Protein AF-A0A0N0V4Y4-F1 (afdb_monomer)

Sequence (122 aa):
MDDNVKEVNGTLVTNTDVTPPNDWTNNYKDMGGDMLWGEGGDVAGVAKEYGLSGTVKPLFAMESYTGDAISLFELSGSHYIYNGIEGSLYKVKEPNDLQKIVETINDPNKGMRALEIEIEAL

Nearest PDB structures (foldseek):
  2gum-assembly1_B  TM=6.655E-01  e=8.800E+00  Human alphaherpesvirus 1 strain KOS
  5yp4-assembly2_C  TM=6.900E-01  e=9.964E+00  Pseudoxanthomonas mexicana
  7uhz-assembly1_A  TM=5.890E-01  e=9.964E+00  Human alphaherpesvirus 1 strain KOS
  7sa6-assembly1_A  TM=4.329E-01  e=7.304E+00  Neisseria meningitidis serogroup B

Structure (mmCIF, N/CA/C/O backbone):
data_AF-A0A0N0V4Y4-F1
#
_entry.id   AF-A0A0N0V4Y4-F1
#
loop_
_atom_site.group_PDB
_atom_site.id
_atom_site.type_symbol
_atom_site.label_atom_id
_atom_site.label_alt_id
_atom_site.label_comp_id
_atom_site.label_asym_id
_atom_site.label_entity_id
_atom_site.label_seq_id
_atom_site.pdbx_PDB_ins_code
_atom_site.Cartn_x
_atom_site.Cartn_y
_atom_site.Cartn_z
_atom_site.occupancy
_atom_site.B_iso_or_equiv
_atom_site.auth_seq_id
_atom_site.auth_comp_id
_atom_site.auth_asym_id
_atom_site.auth_atom_id
_atom_site.pdbx_PDB_model_num
ATOM 1 N N . MET A 1 1 ? -3.039 -17.711 4.340 1.00 52.75 1 MET A N 1
ATOM 2 C CA . MET A 1 1 ? -2.154 -17.006 3.388 1.00 52.75 1 MET A CA 1
ATOM 3 C C . MET A 1 1 ? -2.597 -17.157 1.944 1.00 52.75 1 MET A C 1
ATOM 5 O O . MET A 1 1 ? -2.373 -16.224 1.188 1.00 52.75 1 MET A O 1
ATOM 9 N N . ASP A 1 2 ? -3.215 -18.283 1.576 1.00 61.03 2 ASP A N 1
ATOM 10 C CA . ASP A 1 2 ? -3.460 -18.674 0.178 1.00 61.03 2 ASP A CA 1
ATOM 11 C C . ASP A 1 2 ? -4.242 -17.659 -0.681 1.00 61.03 2 ASP A C 1
ATOM 13 O O . ASP A 1 2 ? -4.107 -17.686 -1.897 1.00 61.03 2 ASP A O 1
ATOM 17 N N . ASP A 1 3 ? -4.967 -16.712 -0.073 1.00 83.38 3 ASP A N 1
ATOM 18 C CA . ASP A 1 3 ? -5.706 -15.669 -0.800 1.00 83.38 3 ASP A CA 1
ATOM 19 C C . ASP A 1 3 ? -4.959 -14.326 -0.942 1.00 83.38 3 ASP A C 1
ATOM 21 O O . ASP A 1 3 ? -5.461 -13.435 -1.622 1.00 83.38 3 ASP A O 1
ATOM 25 N N . ASN A 1 4 ? -3.785 -14.134 -0.324 1.00 91.25 4 ASN A N 1
ATOM 26 C CA . ASN A 1 4 ? -3.063 -12.846 -0.358 1.00 91.25 4 ASN A CA 1
ATOM 27 C C . ASN A 1 4 ? -2.228 -12.648 -1.627 1.00 91.25 4 ASN A C 1
ATOM 29 O O . ASN A 1 4 ? -1.890 -11.518 -1.984 1.00 91.25 4 ASN A O 1
ATOM 33 N N . VAL A 1 5 ? -1.859 -13.741 -2.286 1.00 95.56 5 VAL A N 1
ATOM 34 C CA . VAL A 1 5 ? -0.940 -13.754 -3.422 1.00 95.56 5 VAL A CA 1
ATOM 35 C C . VAL A 1 5 ? -1.434 -14.714 -4.496 1.00 95.56 5 VAL A C 1
ATOM 37 O O . VAL A 1 5 ? -2.130 -15.680 -4.206 1.00 95.56 5 VAL A O 1
ATOM 40 N N . LYS A 1 6 ? -1.062 -14.453 -5.747 1.00 95.44 6 LYS A N 1
ATOM 41 C CA . LYS A 1 6 ? -1.323 -15.320 -6.898 1.00 95.44 6 LYS A CA 1
ATOM 42 C C . LYS A 1 6 ? -0.076 -15.436 -7.762 1.00 95.44 6 LYS A C 1
ATOM 44 O O . LYS A 1 6 ? 0.735 -14.516 -7.822 1.00 95.44 6 LYS A O 1
ATOM 49 N N . GLU A 1 7 ? 0.079 -16.564 -8.442 1.00 95.69 7 GLU A N 1
ATOM 50 C CA . GLU A 1 7 ? 1.172 -16.748 -9.395 1.00 95.69 7 GLU A CA 1
ATOM 51 C C . GLU A 1 7 ? 0.767 -16.224 -10.779 1.00 95.69 7 GLU A C 1
ATOM 53 O O . GLU A 1 7 ? -0.272 -16.599 -11.324 1.00 95.69 7 GLU A O 1
ATOM 58 N N . VAL A 1 8 ? 1.603 -15.365 -11.364 1.00 95.12 8 VAL A N 1
ATOM 59 C CA . VAL A 1 8 ? 1.461 -14.851 -12.729 1.00 95.12 8 VAL A CA 1
ATOM 60 C C . VAL A 1 8 ? 2.788 -15.055 -13.449 1.00 95.12 8 VAL A C 1
ATOM 62 O O . VAL A 1 8 ? 3.795 -14.446 -13.099 1.00 95.12 8 VAL A O 1
ATOM 65 N N . ASN A 1 9 ? 2.796 -15.922 -14.466 1.00 94.44 9 ASN A N 1
ATOM 66 C CA . ASN A 1 9 ? 3.984 -16.247 -15.268 1.00 94.44 9 ASN A CA 1
ATOM 67 C C . ASN A 1 9 ? 5.210 -16.684 -14.432 1.00 94.44 9 ASN A C 1
ATOM 69 O O . ASN A 1 9 ? 6.337 -16.315 -14.756 1.00 94.44 9 ASN A O 1
ATOM 73 N N . GLY A 1 10 ? 5.005 -17.455 -13.357 1.00 94.12 10 GLY A N 1
ATOM 74 C CA . GLY A 1 10 ? 6.085 -17.906 -12.468 1.00 94.12 10 GLY A CA 1
ATOM 75 C C . GLY A 1 10 ? 6.516 -16.892 -11.402 1.00 94.12 10 GLY A C 1
ATOM 76 O O . GLY A 1 10 ? 7.416 -17.189 -10.617 1.00 94.12 10 GLY A O 1
ATOM 77 N N . THR A 1 11 ? 5.886 -15.715 -11.350 1.00 95.50 11 THR A N 1
ATOM 78 C CA . THR A 1 11 ? 6.130 -14.692 -10.325 1.00 95.50 11 THR A CA 1
ATOM 79 C C . THR A 1 11 ? 4.959 -14.636 -9.358 1.00 95.50 11 THR A C 1
ATOM 81 O O . THR A 1 11 ? 3.803 -14.547 -9.770 1.00 95.50 11 THR A O 1
ATOM 84 N N . LEU A 1 12 ? 5.259 -14.651 -8.063 1.00 96.31 12 LEU A N 1
ATOM 85 C CA . LEU A 1 12 ? 4.263 -14.456 -7.019 1.00 96.31 12 LEU A CA 1
ATOM 86 C C . LEU A 1 12 ? 3.968 -12.958 -6.873 1.00 96.31 12 LEU A C 1
ATOM 88 O O . LEU A 1 12 ? 4.860 -12.176 -6.541 1.00 96.31 12 LEU A O 1
ATOM 92 N N . VAL A 1 13 ? 2.728 -12.561 -7.133 1.00 97.75 13 VAL A N 1
ATOM 93 C CA . VAL A 1 13 ? 2.253 -11.177 -7.010 1.00 97.75 13 VAL A CA 1
ATOM 94 C C . VAL A 1 13 ? 1.122 -11.091 -5.995 1.00 97.75 13 VAL A C 1
ATOM 96 O O . VAL A 1 13 ? 0.486 -12.101 -5.697 1.00 97.75 13 VAL A O 1
ATOM 99 N N . THR A 1 14 ? 0.840 -9.905 -5.464 1.00 97.38 14 THR A N 1
ATOM 100 C CA . THR A 1 14 ? -0.318 -9.716 -4.578 1.00 97.38 14 THR A CA 1
ATOM 101 C C . THR A 1 14 ? -1.630 -10.006 -5.309 1.00 97.38 14 THR A C 1
ATOM 103 O O . THR A 1 14 ? -1.777 -9.792 -6.520 1.00 97.38 14 THR A O 1
ATOM 106 N N . ASN A 1 15 ? -2.600 -10.556 -4.581 1.00 96.12 15 ASN A N 1
ATOM 107 C CA . ASN A 1 15 ? -3.876 -10.972 -5.144 1.00 96.12 15 ASN A CA 1
ATOM 108 C C . ASN A 1 15 ? -4.849 -9.790 -5.253 1.00 96.12 15 ASN A C 1
ATOM 110 O O . ASN A 1 15 ? -5.764 -9.622 -4.451 1.00 96.12 15 ASN A O 1
ATOM 114 N N . THR A 1 16 ? -4.629 -8.960 -6.266 1.00 95.25 16 THR A N 1
ATOM 115 C CA . THR A 1 16 ? -5.517 -7.862 -6.657 1.00 95.25 16 THR A CA 1
ATOM 116 C C . THR A 1 16 ? -5.628 -7.793 -8.178 1.00 95.25 16 THR A C 1
ATOM 118 O O . THR A 1 16 ? -4.758 -8.291 -8.902 1.00 95.25 16 THR A O 1
ATOM 121 N N . ASP A 1 17 ? -6.715 -7.206 -8.669 1.00 94.88 17 ASP A N 1
ATOM 122 C CA . ASP A 1 17 ? -6.922 -6.916 -10.093 1.00 94.88 17 ASP A CA 1
ATOM 123 C C . ASP A 1 17 ? -6.615 -5.447 -10.437 1.00 94.88 17 ASP A C 1
ATOM 125 O O . ASP A 1 17 ? -6.707 -5.044 -11.596 1.00 94.88 17 ASP A O 1
ATOM 129 N N . VAL A 1 18 ? -6.215 -4.649 -9.440 1.00 97.81 18 VAL A N 1
ATOM 130 C CA . VAL A 1 18 ? -5.768 -3.263 -9.616 1.00 97.81 18 VAL A CA 1
ATOM 131 C C . VAL A 1 18 ? -4.272 -3.245 -9.920 1.00 97.81 18 VAL A C 1
ATOM 133 O O . VAL A 1 18 ? -3.476 -3.909 -9.255 1.00 97.81 18 VAL A O 1
ATOM 136 N N . THR A 1 19 ? -3.872 -2.470 -10.926 1.00 97.50 19 THR A N 1
ATOM 137 C CA . THR A 1 19 ? -2.455 -2.260 -11.244 1.00 97.50 19 THR A CA 1
ATOM 138 C C . THR A 1 19 ? -1.789 -1.374 -10.187 1.00 97.50 19 THR A C 1
ATOM 140 O O . THR A 1 19 ? -2.421 -0.409 -9.754 1.00 97.50 19 THR A O 1
ATOM 143 N N . PRO A 1 20 ? -0.522 -1.626 -9.813 1.00 98.19 20 PRO A N 1
ATOM 144 C CA . PRO A 1 20 ? 0.205 -0.748 -8.900 1.00 98.19 20 PRO A CA 1
ATOM 145 C C . PRO A 1 20 ? 0.270 0.705 -9.407 1.00 98.19 20 PRO A C 1
ATOM 147 O O . PRO A 1 20 ? 0.207 0.935 -10.621 1.00 98.19 20 PRO A O 1
ATOM 150 N N . PRO A 1 21 ? 0.436 1.691 -8.507 1.00 98.25 21 PRO A N 1
ATOM 151 C CA . PRO A 1 21 ? 0.838 3.036 -8.904 1.00 98.25 21 PRO A CA 1
ATOM 152 C C . PRO A 1 21 ? 2.157 3.049 -9.699 1.00 98.25 21 PRO A C 1
ATOM 154 O O . PRO A 1 21 ? 2.949 2.109 -9.644 1.00 98.25 21 PRO A O 1
ATOM 157 N N . ASN A 1 22 ? 2.414 4.135 -10.426 1.00 96.81 22 ASN A N 1
ATOM 158 C CA . ASN A 1 22 ? 3.704 4.379 -11.068 1.00 96.81 22 ASN A CA 1
ATOM 159 C C . ASN A 1 22 ? 4.808 4.372 -10.007 1.00 96.81 22 ASN A C 1
ATOM 161 O O . ASN A 1 22 ? 4.633 4.985 -8.958 1.00 96.81 22 ASN A O 1
ATOM 165 N N . ASP A 1 23 ? 5.930 3.710 -10.303 1.00 97.06 23 ASP A N 1
ATOM 166 C CA . ASP A 1 23 ? 7.059 3.505 -9.381 1.00 97.06 23 ASP A CA 1
ATOM 167 C C . ASP A 1 23 ? 6.737 2.619 -8.160 1.00 97.06 23 ASP A C 1
ATOM 169 O O . ASP A 1 23 ? 7.437 2.666 -7.148 1.00 97.06 23 ASP A O 1
ATOM 173 N N . TRP A 1 24 ? 5.677 1.807 -8.240 1.00 98.44 24 TRP A N 1
ATOM 174 C CA . TRP A 1 24 ? 5.313 0.801 -7.241 1.00 98.44 24 TRP A CA 1
ATOM 175 C C . TRP A 1 24 ? 5.223 -0.590 -7.874 1.00 98.44 24 TRP A C 1
ATOM 177 O O . TRP A 1 24 ? 5.004 -0.745 -9.074 1.00 98.44 24 TRP A O 1
ATOM 187 N N . THR A 1 25 ? 5.327 -1.615 -7.036 1.00 98.25 25 THR A N 1
ATOM 188 C CA . THR A 1 25 ? 5.291 -3.025 -7.414 1.00 98.25 25 THR A CA 1
ATOM 189 C C . THR A 1 25 ? 4.246 -3.796 -6.616 1.00 98.25 25 THR A C 1
ATOM 191 O O . THR A 1 25 ? 3.933 -3.455 -5.475 1.00 98.25 25 THR A O 1
ATOM 194 N N . ASN A 1 26 ? 3.722 -4.864 -7.217 1.00 98.19 26 ASN A N 1
ATOM 195 C CA . ASN A 1 26 ? 2.974 -5.922 -6.537 1.00 98.19 26 ASN A CA 1
ATOM 196 C C . ASN A 1 26 ? 3.745 -7.251 -6.487 1.00 98.19 26 ASN A C 1
ATOM 198 O O . ASN A 1 26 ? 3.158 -8.273 -6.131 1.00 98.19 26 ASN A O 1
ATOM 202 N N . ASN A 1 27 ? 5.023 -7.280 -6.877 1.00 97.94 27 ASN A N 1
ATOM 203 C CA . ASN A 1 27 ? 5.841 -8.483 -6.770 1.00 97.94 27 ASN A CA 1
ATOM 204 C C . ASN A 1 27 ? 6.090 -8.795 -5.293 1.00 97.94 27 ASN A C 1
ATOM 206 O O . ASN A 1 27 ? 6.807 -8.075 -4.603 1.00 97.94 27 ASN A O 1
ATOM 210 N N . TYR A 1 28 ? 5.530 -9.905 -4.820 1.00 97.38 28 TYR A N 1
ATOM 211 C CA . TYR A 1 28 ? 5.530 -10.251 -3.404 1.00 97.38 28 TYR A CA 1
ATOM 212 C C . TYR A 1 28 ? 6.942 -10.366 -2.822 1.00 97.38 28 TYR A C 1
ATOM 214 O O . TYR A 1 28 ? 7.189 -9.953 -1.689 1.00 97.38 28 TYR A O 1
ATOM 222 N N . LYS A 1 29 ? 7.888 -10.896 -3.605 1.00 96.62 29 LYS A N 1
ATOM 223 C CA . LYS A 1 29 ? 9.280 -11.031 -3.173 1.00 96.62 29 LYS A CA 1
ATOM 224 C C . LYS A 1 29 ? 9.959 -9.669 -3.049 1.00 96.62 29 LYS A C 1
ATOM 226 O O . LYS A 1 29 ? 10.662 -9.443 -2.067 1.00 96.62 29 LYS A O 1
ATOM 231 N N . ASP A 1 30 ? 9.735 -8.781 -4.012 1.00 96.81 30 ASP A N 1
ATOM 232 C CA . ASP A 1 30 ? 10.336 -7.441 -4.024 1.00 96.81 30 ASP A CA 1
ATOM 233 C C . ASP A 1 30 ? 9.754 -6.564 -2.906 1.00 96.81 30 ASP A C 1
ATOM 235 O O . ASP A 1 30 ? 10.452 -5.727 -2.343 1.00 96.81 30 ASP A O 1
ATOM 239 N N . MET A 1 31 ? 8.512 -6.840 -2.502 1.00 97.25 31 MET A N 1
ATOM 240 C CA . MET A 1 31 ? 7.870 -6.240 -1.334 1.00 97.25 31 MET A CA 1
ATOM 241 C C . MET A 1 31 ? 8.396 -6.782 0.011 1.00 97.25 31 MET A C 1
ATOM 243 O O . MET A 1 31 ? 7.902 -6.357 1.045 1.00 97.25 31 MET A O 1
ATOM 247 N N . GLY A 1 32 ? 9.347 -7.723 0.046 1.00 95.44 32 GLY A N 1
ATOM 248 C CA . GLY A 1 32 ? 9.902 -8.293 1.288 1.00 95.44 32 GLY A CA 1
ATOM 249 C C . GLY A 1 32 ? 9.354 -9.671 1.682 1.00 95.44 32 GLY A C 1
ATOM 250 O O . GLY A 1 32 ? 9.816 -10.261 2.661 1.00 95.44 32 GLY A O 1
ATOM 251 N N . GLY A 1 33 ? 8.415 -10.222 0.906 1.00 96.31 33 GLY A N 1
ATOM 252 C CA . GLY A 1 33 ? 7.900 -11.583 1.058 1.00 96.31 33 GLY A CA 1
ATOM 253 C C . GLY A 1 33 ? 7.367 -11.900 2.456 1.00 96.31 33 GLY A C 1
ATOM 254 O O . GLY A 1 33 ? 6.858 -11.030 3.161 1.00 96.31 33 GLY A O 1
ATOM 255 N N . ASP A 1 34 ? 7.515 -13.159 2.873 1.00 96.06 34 ASP A N 1
ATOM 256 C CA . ASP A 1 34 ? 6.963 -13.653 4.143 1.00 96.06 34 ASP A CA 1
ATOM 257 C C . ASP A 1 34 ? 7.567 -12.988 5.382 1.00 96.06 34 ASP A C 1
ATOM 259 O O . ASP A 1 34 ? 6.904 -12.925 6.415 1.00 96.06 34 ASP A O 1
ATOM 263 N N . MET A 1 35 ? 8.799 -12.473 5.287 1.00 95.50 35 MET A N 1
ATOM 264 C CA . MET A 1 35 ? 9.423 -11.747 6.394 1.00 95.50 35 MET A CA 1
ATOM 265 C C . MET A 1 35 ? 8.628 -10.483 6.733 1.00 95.50 35 MET A C 1
ATOM 267 O O . MET A 1 35 ? 8.435 -10.186 7.908 1.00 95.50 35 MET A O 1
ATOM 271 N N . LEU A 1 36 ? 8.118 -9.777 5.719 1.00 95.81 36 LEU A N 1
ATOM 272 C CA . LEU A 1 36 ? 7.356 -8.548 5.929 1.00 95.81 36 LEU A CA 1
ATOM 273 C C . LEU A 1 36 ? 5.846 -8.806 6.038 1.00 95.81 36 LEU A C 1
ATOM 275 O O . LEU A 1 36 ? 5.181 -8.255 6.914 1.00 95.81 36 LEU A O 1
ATOM 279 N N . TRP A 1 37 ? 5.308 -9.664 5.170 1.00 95.94 37 TRP A N 1
ATOM 280 C CA . TRP A 1 37 ? 3.865 -9.798 4.926 1.00 95.94 37 TRP A CA 1
ATOM 281 C C . TRP A 1 37 ? 3.262 -11.127 5.370 1.00 95.94 37 TRP A C 1
ATOM 283 O O . TRP A 1 37 ? 2.055 -11.338 5.221 1.00 95.94 37 TRP A O 1
ATOM 293 N N . GLY A 1 38 ? 4.085 -12.034 5.895 1.00 93.44 38 GLY A N 1
ATOM 294 C CA . GLY A 1 38 ? 3.613 -13.311 6.398 1.00 93.44 38 GLY A CA 1
ATOM 295 C C . GLY A 1 38 ? 2.697 -13.170 7.627 1.00 93.44 38 GLY A C 1
ATOM 296 O O . GLY A 1 38 ? 2.575 -12.108 8.227 1.00 93.44 38 GLY A O 1
ATOM 297 N N . GLU A 1 39 ? 2.091 -14.274 8.070 1.00 88.44 39 GLU A N 1
ATOM 298 C CA . GLU A 1 39 ? 1.168 -14.354 9.215 1.00 88.44 39 GLU A CA 1
ATOM 299 C C . GLU A 1 39 ? 1.852 -13.959 10.535 1.00 88.44 39 GLU A C 1
ATOM 301 O O . GLU A 1 39 ? 1.199 -13.486 11.460 1.00 88.44 39 GLU A O 1
ATOM 306 N N . GLY A 1 40 ? 3.177 -14.101 10.596 1.00 89.62 40 GLY A N 1
ATOM 307 C CA . GLY A 1 40 ? 4.033 -13.568 11.656 1.00 89.62 40 GLY A CA 1
ATOM 308 C C . GLY A 1 40 ? 5.095 -12.599 11.137 1.00 89.62 40 GLY A C 1
ATOM 309 O O . GLY A 1 40 ? 6.127 -12.459 11.785 1.00 89.62 40 GLY A O 1
ATOM 310 N N . GLY A 1 41 ? 4.880 -12.011 9.958 1.00 94.25 41 GLY A N 1
ATOM 311 C CA . GLY A 1 41 ? 5.782 -11.020 9.382 1.00 94.25 41 GLY A CA 1
ATOM 312 C C . GLY A 1 41 ? 5.717 -9.687 10.125 1.00 94.25 41 GLY A C 1
ATOM 313 O O . GLY A 1 41 ? 4.789 -9.437 10.904 1.00 94.25 41 GLY A O 1
ATOM 314 N N . ASP A 1 42 ? 6.693 -8.819 9.868 1.00 95.06 42 ASP A N 1
ATOM 315 C CA . ASP A 1 42 ? 6.872 -7.586 10.638 1.00 95.06 42 ASP A CA 1
ATOM 316 C C . ASP A 1 42 ? 5.619 -6.692 10.610 1.00 95.06 42 ASP A C 1
ATOM 318 O O . ASP A 1 42 ? 5.214 -6.186 11.655 1.00 95.06 42 ASP A O 1
ATOM 322 N N . VAL A 1 43 ? 4.922 -6.562 9.470 1.00 95.81 43 VAL A N 1
ATOM 323 C CA . VAL A 1 43 ? 3.714 -5.711 9.379 1.00 95.81 43 VAL A CA 1
ATOM 324 C C . VAL A 1 43 ? 2.565 -6.254 10.230 1.00 95.81 43 VAL A C 1
ATOM 326 O O . VAL A 1 43 ? 1.813 -5.471 10.810 1.00 95.81 43 VAL A O 1
ATOM 329 N N . ALA A 1 44 ? 2.432 -7.577 10.362 1.00 94.69 44 ALA A N 1
ATOM 330 C CA . ALA A 1 44 ? 1.440 -8.170 11.260 1.00 94.69 44 ALA A CA 1
ATOM 331 C C . ALA A 1 44 ? 1.767 -7.866 12.733 1.00 94.69 44 ALA A C 1
ATOM 333 O O . ALA A 1 44 ? 0.861 -7.606 13.529 1.00 94.69 44 ALA A O 1
ATOM 334 N N . GLY A 1 45 ? 3.058 -7.851 13.082 1.00 93.94 45 GLY A N 1
ATOM 335 C CA . GLY A 1 45 ? 3.547 -7.412 14.389 1.00 93.94 45 GLY A CA 1
ATOM 336 C C . GLY A 1 45 ? 3.215 -5.947 14.663 1.00 93.94 45 GLY A C 1
ATOM 337 O O . GLY A 1 45 ? 2.556 -5.654 15.659 1.00 93.94 45 GLY A O 1
ATOM 338 N N . VAL A 1 46 ? 3.578 -5.053 13.737 1.00 94.19 46 VAL A N 1
ATOM 339 C CA . VAL A 1 46 ? 3.291 -3.614 13.837 1.00 94.19 46 VAL A CA 1
ATOM 340 C C . VAL A 1 46 ? 1.786 -3.378 13.958 1.00 94.19 46 VAL A C 1
ATOM 342 O O . VAL A 1 46 ? 1.351 -2.729 14.898 1.00 94.19 46 VAL A O 1
ATOM 345 N N . ALA A 1 47 ? 0.952 -3.960 13.092 1.00 94.25 47 ALA A N 1
ATOM 346 C CA . ALA A 1 47 ? -0.501 -3.792 13.177 1.00 94.25 47 ALA A CA 1
ATOM 347 C C . ALA A 1 47 ? -1.049 -4.152 14.571 1.00 94.25 47 ALA A C 1
ATOM 349 O O . ALA A 1 47 ? -1.866 -3.421 15.131 1.00 94.25 47 ALA A O 1
ATOM 350 N N . LYS A 1 48 ? -0.547 -5.237 15.170 1.00 93.81 48 LYS A N 1
ATOM 351 C CA . LYS A 1 48 ? -0.941 -5.667 16.514 1.00 93.81 48 LYS A CA 1
ATOM 352 C C . LYS A 1 48 ? -0.499 -4.694 17.611 1.00 93.81 48 LYS A C 1
ATOM 354 O O . LYS A 1 48 ? -1.238 -4.528 18.580 1.00 93.81 48 LYS A O 1
ATOM 359 N N . GLU A 1 49 ? 0.672 -4.071 17.485 1.00 92.50 49 GLU A N 1
ATOM 360 C CA . GLU A 1 49 ? 1.138 -3.043 18.428 1.00 92.50 49 GLU A CA 1
ATOM 361 C C . GLU A 1 49 ? 0.192 -1.838 18.458 1.00 92.50 49 GLU A C 1
ATOM 363 O O . GLU A 1 49 ? -0.111 -1.339 19.537 1.00 92.50 49 GLU A O 1
ATOM 368 N N . TYR A 1 50 ? -0.375 -1.466 17.308 1.00 91.12 50 TYR A N 1
ATOM 369 C CA . TYR A 1 50 ? -1.412 -0.433 17.175 1.00 91.12 50 TYR A CA 1
ATOM 370 C C . TYR A 1 50 ? -2.826 -0.935 17.534 1.00 91.12 50 TYR A C 1
ATOM 372 O O . TYR A 1 50 ? -3.825 -0.291 17.225 1.00 91.12 50 TYR A O 1
ATOM 380 N N . GLY A 1 51 ? -2.951 -2.112 18.158 1.00 93.06 51 GLY A N 1
ATOM 381 C CA . GLY A 1 51 ? -4.242 -2.681 18.558 1.00 93.06 51 GLY A CA 1
ATOM 382 C C . GLY A 1 51 ? -5.117 -3.159 17.393 1.00 93.06 51 GLY A C 1
ATOM 383 O O . GLY A 1 51 ? -6.283 -3.505 17.601 1.00 93.06 51 GLY A O 1
ATOM 384 N N . LEU A 1 52 ? -4.576 -3.214 16.172 1.00 93.88 52 LEU A N 1
ATOM 385 C CA . LEU A 1 52 ? -5.287 -3.693 14.994 1.00 93.88 52 LEU A CA 1
ATOM 386 C C . LEU A 1 52 ? -5.266 -5.223 14.952 1.00 93.88 52 LEU A C 1
ATOM 388 O O . LEU A 1 52 ? -4.305 -5.887 15.343 1.00 93.88 52 LEU A O 1
ATOM 392 N N . SER A 1 53 ? -6.356 -5.802 14.459 1.00 91.62 53 SER A N 1
ATOM 393 C CA . SER A 1 53 ? -6.496 -7.249 14.314 1.00 91.62 53 SER A CA 1
ATOM 394 C C . SER A 1 53 ? -7.124 -7.601 12.974 1.00 91.62 53 SER A C 1
ATOM 396 O O . SER A 1 53 ? -7.895 -6.826 12.401 1.00 91.62 53 SER A O 1
ATOM 398 N N . GLY A 1 54 ? -6.773 -8.782 12.474 1.00 91.69 54 GLY A N 1
ATOM 399 C CA . GLY A 1 54 ? -7.196 -9.281 11.173 1.00 91.69 54 GLY A CA 1
ATOM 400 C C . GLY A 1 54 ? -6.016 -9.789 10.355 1.00 91.69 54 GLY A C 1
ATOM 401 O O . GLY A 1 54 ? -4.868 -9.764 10.794 1.00 91.69 54 GLY A O 1
ATOM 402 N N . THR A 1 55 ? -6.315 -10.274 9.155 1.00 92.25 55 THR A N 1
ATOM 403 C CA . THR A 1 55 ? -5.296 -10.693 8.193 1.00 92.25 55 THR A CA 1
ATOM 404 C C . THR A 1 55 ? -4.774 -9.470 7.450 1.00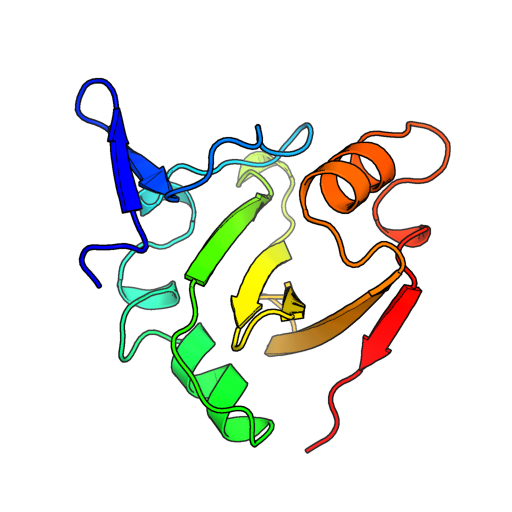 92.25 55 THR A C 1
ATOM 406 O O . THR A 1 55 ? -5.549 -8.783 6.785 1.00 92.25 55 THR A O 1
ATOM 409 N N . VAL A 1 56 ? -3.467 -9.218 7.547 1.00 95.44 56 VAL A N 1
ATOM 410 C CA . VAL A 1 56 ? -2.771 -8.255 6.687 1.00 95.44 56 VAL A CA 1
ATOM 411 C C . VAL A 1 56 ? -2.762 -8.807 5.265 1.00 95.44 56 VAL A C 1
ATOM 413 O O . VAL A 1 56 ? -2.304 -9.928 5.033 1.00 95.44 56 VAL A O 1
ATOM 416 N N . LYS A 1 57 ? -3.273 -8.028 4.313 1.00 96.38 57 LYS A N 1
ATOM 417 C CA . LYS A 1 57 ? -3.234 -8.347 2.886 1.00 96.38 57 LYS A CA 1
ATOM 418 C C . LYS A 1 57 ? -2.323 -7.346 2.171 1.00 96.38 57 LYS A C 1
ATOM 420 O O . LYS A 1 57 ? -2.728 -6.192 2.016 1.00 96.38 57 LYS A O 1
ATOM 425 N N . PRO A 1 58 ? -1.106 -7.733 1.754 1.00 97.62 58 PRO A N 1
ATOM 426 C CA . PRO A 1 58 ? -0.240 -6.840 0.991 1.00 97.62 58 PRO A CA 1
ATOM 427 C C . PRO A 1 58 ? -0.918 -6.433 -0.318 1.00 97.62 58 PRO A C 1
ATOM 429 O O . PRO A 1 58 ? -1.536 -7.271 -0.973 1.00 97.62 58 PRO A O 1
ATOM 432 N N . LEU A 1 59 ? -0.776 -5.168 -0.715 1.00 98.25 59 LEU A N 1
ATOM 433 C CA . LEU A 1 59 ? -1.260 -4.689 -2.009 1.00 98.25 59 LEU A CA 1
ATOM 434 C C . LEU A 1 59 ? -0.084 -4.260 -2.877 1.00 98.25 59 LEU A C 1
ATOM 436 O O . LEU A 1 59 ? 0.211 -4.946 -3.853 1.00 98.25 59 LEU A O 1
ATOM 440 N N . PHE A 1 60 ? 0.615 -3.190 -2.494 1.00 98.62 60 PHE A N 1
ATOM 441 C CA . PHE A 1 60 ? 1.706 -2.608 -3.279 1.00 98.62 60 PHE A CA 1
ATOM 442 C C . PHE A 1 60 ? 2.835 -2.093 -2.378 1.00 98.62 60 PHE A C 1
ATOM 444 O O . PHE A 1 60 ? 2.589 -1.739 -1.227 1.00 98.62 60 PHE A O 1
ATOM 451 N N . ALA A 1 61 ? 4.051 -1.985 -2.904 1.00 98.38 61 ALA A N 1
ATOM 452 C CA . ALA A 1 61 ? 5.146 -1.240 -2.276 1.00 98.38 61 ALA A CA 1
ATOM 453 C C . ALA A 1 61 ? 5.842 -0.348 -3.299 1.00 98.38 61 ALA A C 1
ATOM 455 O O . ALA A 1 61 ? 5.834 -0.668 -4.485 1.00 98.38 61 ALA A O 1
ATOM 456 N N . MET A 1 62 ? 6.445 0.753 -2.858 1.00 97.88 62 MET A N 1
ATOM 457 C CA . MET A 1 62 ? 7.317 1.544 -3.725 1.00 97.88 62 MET A CA 1
ATOM 458 C C . MET A 1 62 ? 8.493 0.696 -4.215 1.00 97.88 62 MET A C 1
ATOM 460 O O . MET A 1 62 ? 9.034 -0.136 -3.487 1.00 97.88 62 MET A O 1
ATOM 464 N N . GLU A 1 63 ? 8.881 0.903 -5.468 1.00 96.94 63 GLU A N 1
ATOM 465 C CA . GLU A 1 63 ? 10.026 0.230 -6.065 1.00 96.94 63 GLU A CA 1
ATOM 466 C C . GLU A 1 63 ? 11.317 0.609 -5.339 1.00 96.94 63 GLU A C 1
ATOM 468 O O . GLU A 1 63 ? 11.537 1.765 -4.972 1.00 96.94 63 GLU A O 1
ATOM 473 N N . SER A 1 64 ? 12.225 -0.354 -5.189 1.00 90.69 64 SER A N 1
ATOM 474 C CA . SER A 1 64 ? 13.455 -0.167 -4.402 1.00 90.69 64 SER A CA 1
ATOM 475 C C . SER A 1 64 ? 14.340 0.995 -4.880 1.00 90.69 64 SER A C 1
ATOM 477 O O . SER A 1 64 ? 15.038 1.612 -4.075 1.00 90.69 64 SER A O 1
ATOM 479 N N . TYR A 1 65 ? 14.302 1.336 -6.175 1.00 91.69 65 TYR A N 1
ATOM 480 C CA . TYR A 1 65 ? 15.088 2.440 -6.738 1.00 91.69 65 TYR A CA 1
ATOM 481 C C . TYR A 1 65 ? 14.588 3.828 -6.322 1.00 91.69 65 TYR A C 1
ATOM 483 O O . TYR A 1 65 ? 15.316 4.803 -6.503 1.00 91.69 65 TYR A O 1
ATOM 491 N N . THR A 1 66 ? 13.368 3.935 -5.787 1.00 91.00 66 THR A N 1
ATOM 492 C CA . THR A 1 66 ? 12.821 5.206 -5.290 1.00 91.00 66 THR A CA 1
ATOM 493 C C . THR A 1 66 ? 13.543 5.678 -4.027 1.00 91.00 66 THR A C 1
ATOM 495 O O . THR A 1 66 ? 13.601 6.876 -3.764 1.00 91.00 66 THR A O 1
ATOM 498 N N . GLY A 1 67 ? 14.145 4.748 -3.273 1.00 89.31 67 GLY A N 1
ATOM 499 C CA . GLY A 1 67 ? 14.777 5.015 -1.980 1.00 89.31 67 GLY A CA 1
ATOM 500 C C . GLY A 1 67 ? 13.790 5.132 -0.815 1.00 89.31 67 GLY A C 1
ATOM 501 O O . GLY A 1 67 ? 14.229 5.247 0.329 1.00 89.31 67 GLY A O 1
ATOM 502 N N . ASP A 1 68 ? 12.488 5.062 -1.091 1.00 92.00 68 ASP A N 1
ATOM 503 C CA . ASP A 1 68 ? 11.423 5.078 -0.097 1.00 92.00 68 ASP A CA 1
ATOM 504 C C . ASP A 1 68 ? 11.042 3.646 0.319 1.00 92.00 68 ASP A C 1
ATOM 506 O O . ASP A 1 68 ? 11.135 2.702 -0.465 1.00 92.00 68 ASP A O 1
ATOM 510 N N . ALA A 1 69 ? 10.580 3.476 1.561 1.00 94.62 69 ALA A N 1
ATOM 511 C CA . ALA A 1 69 ? 10.086 2.197 2.086 1.00 94.62 69 ALA A CA 1
ATOM 512 C C . ALA A 1 69 ? 8.588 2.276 2.409 1.00 94.62 69 ALA A C 1
ATOM 514 O O . ALA A 1 69 ? 8.152 1.914 3.503 1.00 94.62 69 ALA A O 1
ATOM 515 N N . ILE A 1 70 ? 7.800 2.815 1.478 1.00 97.38 70 ILE A N 1
ATOM 516 C CA . ILE A 1 70 ? 6.355 2.972 1.650 1.00 97.38 70 ILE A CA 1
ATOM 517 C C . ILE A 1 70 ? 5.625 1.781 1.035 1.00 97.38 70 ILE A C 1
ATOM 519 O O . ILE A 1 70 ? 5.936 1.343 -0.072 1.00 97.38 70 ILE A O 1
ATOM 523 N N . SER A 1 71 ? 4.642 1.252 1.758 1.00 98.06 71 SER A N 1
ATOM 524 C CA . SER A 1 71 ? 3.781 0.163 1.296 1.00 98.06 71 SER A CA 1
ATOM 525 C C . SER A 1 71 ? 2.308 0.453 1.554 1.00 98.06 71 SER A C 1
ATOM 527 O O . SER A 1 71 ? 1.963 1.154 2.500 1.00 98.06 71 SER A O 1
ATOM 529 N N . LEU A 1 72 ? 1.440 -0.118 0.722 1.00 98.50 72 LEU A N 1
ATOM 530 C CA . LEU A 1 72 ? -0.012 -0.097 0.842 1.00 98.50 72 LEU A CA 1
ATOM 531 C C . LEU A 1 72 ? -0.505 -1.522 1.111 1.00 98.50 72 LEU A C 1
ATOM 533 O O . LEU A 1 72 ? -0.126 -2.463 0.407 1.00 98.50 72 LEU A O 1
ATOM 537 N N . PHE A 1 73 ? -1.377 -1.680 2.100 1.00 98.06 73 PHE A N 1
ATOM 538 C CA . PHE A 1 73 ? -2.000 -2.961 2.427 1.00 98.06 73 PHE A CA 1
ATOM 539 C C . PHE A 1 73 ? -3.455 -2.787 2.870 1.00 98.06 73 PHE A C 1
ATOM 541 O O . PHE A 1 73 ? -3.884 -1.688 3.226 1.00 98.06 73 PHE A O 1
ATOM 548 N N . GLU A 1 74 ? -4.218 -3.876 2.843 1.00 97.19 74 GLU A N 1
ATOM 549 C CA . GLU A 1 74 ? -5.563 -3.946 3.414 1.00 97.19 74 GLU A CA 1
ATOM 550 C C . GLU A 1 74 ? -5.525 -4.714 4.739 1.00 97.19 74 GLU A C 1
ATOM 552 O O . GLU A 1 74 ? -4.880 -5.758 4.861 1.00 97.19 74 GLU A O 1
ATOM 557 N N . LEU A 1 75 ? -6.258 -4.218 5.730 1.00 95.44 75 LEU A N 1
ATOM 558 C CA . LEU A 1 75 ? -6.552 -4.936 6.962 1.00 95.44 75 LEU A CA 1
ATOM 559 C C . LEU A 1 75 ? -8.006 -4.679 7.355 1.00 95.44 75 LEU A C 1
ATOM 561 O O . LEU A 1 75 ? -8.449 -3.535 7.461 1.00 95.44 75 LEU A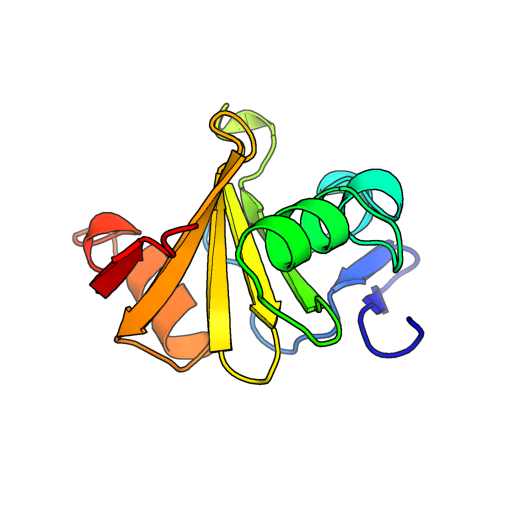 O 1
ATOM 565 N N . SER A 1 76 ? -8.763 -5.761 7.545 1.00 92.94 76 SER A N 1
ATOM 566 C CA . SER A 1 76 ? -10.176 -5.717 7.954 1.00 92.94 76 SER A CA 1
ATOM 567 C C . SER A 1 76 ? -11.042 -4.788 7.081 1.00 92.94 76 SER A C 1
ATOM 569 O O . SER A 1 76 ? -11.913 -4.077 7.580 1.00 92.94 76 SER A O 1
ATOM 571 N N . GLY A 1 77 ? -10.787 -4.782 5.765 1.00 92.88 77 GLY A N 1
ATOM 572 C CA . GLY A 1 77 ? -11.514 -3.979 4.773 1.00 92.88 77 GLY A CA 1
ATOM 573 C C . GLY A 1 77 ? -11.146 -2.491 4.738 1.00 92.88 77 GLY A C 1
ATOM 574 O O . GLY A 1 77 ? -11.818 -1.720 4.062 1.00 92.88 77 GLY A O 1
ATOM 575 N N . SER A 1 78 ? -10.116 -2.065 5.476 1.00 96.31 78 SER A N 1
ATOM 576 C CA . SER A 1 78 ? -9.551 -0.711 5.415 1.00 96.31 78 SER A CA 1
ATOM 577 C C . SER A 1 78 ? -8.165 -0.729 4.774 1.00 96.31 78 SER A C 1
ATOM 579 O O . SER A 1 78 ? -7.416 -1.689 4.946 1.00 96.31 78 SER A O 1
ATOM 581 N N . HIS A 1 79 ? -7.819 0.351 4.077 1.00 98.12 79 HIS A N 1
ATOM 582 C CA . HIS A 1 79 ? -6.513 0.546 3.452 1.00 98.12 79 HIS A CA 1
ATOM 583 C C . HIS A 1 79 ? -5.559 1.291 4.387 1.00 98.12 79 HIS A C 1
ATOM 585 O O . HIS A 1 79 ? -5.958 2.247 5.057 1.00 98.12 79 HIS A O 1
ATOM 591 N N . TYR A 1 80 ? -4.298 0.873 4.401 1.00 97.88 80 TYR A N 1
ATOM 592 C CA . TYR A 1 80 ? -3.262 1.408 5.274 1.00 97.88 80 TYR A CA 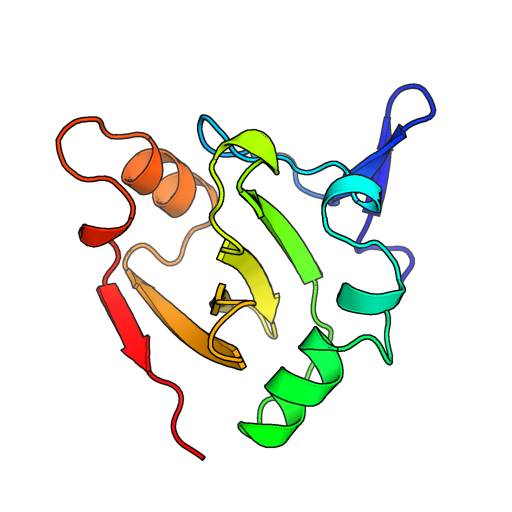1
ATOM 593 C C . TYR A 1 80 ? -1.966 1.653 4.512 1.00 97.88 80 TYR A C 1
ATOM 595 O O . TYR A 1 80 ? -1.539 0.820 3.713 1.00 97.88 80 TYR A O 1
ATOM 603 N N . ILE A 1 81 ? -1.323 2.777 4.816 1.00 97.50 81 ILE A N 1
ATOM 604 C CA . ILE A 1 81 ? 0.047 3.075 4.421 1.00 97.50 81 ILE A CA 1
ATOM 605 C C . ILE A 1 81 ? 0.976 2.676 5.565 1.00 97.50 81 ILE A C 1
ATOM 607 O O . ILE A 1 81 ? 0.795 3.116 6.700 1.00 97.50 81 ILE A O 1
ATOM 611 N N . TYR A 1 82 ? 1.975 1.86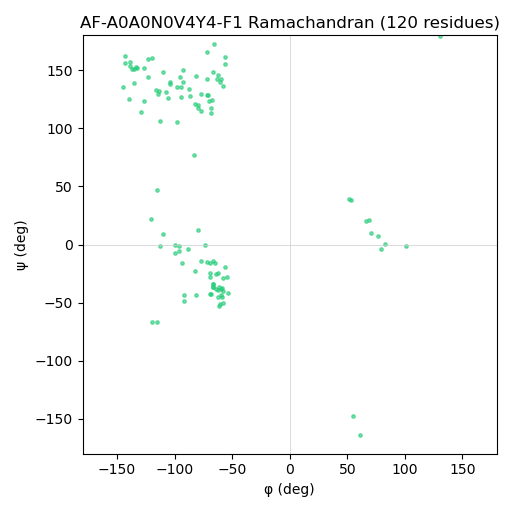1 5.251 1.00 97.19 82 TYR A N 1
ATOM 612 C CA . TYR A 1 82 ? 3.077 1.522 6.140 1.00 97.19 82 TYR A CA 1
ATOM 613 C C . TYR A 1 82 ? 4.343 2.240 5.686 1.00 97.19 82 TYR A C 1
ATOM 615 O O . TYR A 1 82 ? 4.741 2.116 4.527 1.00 97.19 82 TYR A O 1
ATOM 623 N N . ASN A 1 83 ? 4.975 2.972 6.601 1.00 95.06 83 ASN A N 1
ATOM 624 C CA . ASN A 1 83 ? 6.316 3.504 6.407 1.00 95.06 83 ASN A CA 1
ATOM 625 C C . ASN A 1 83 ? 7.328 2.583 7.098 1.00 95.06 83 ASN A C 1
ATOM 627 O O . ASN A 1 83 ? 7.472 2.608 8.320 1.00 95.06 83 ASN A O 1
ATOM 631 N N . GLY A 1 84 ? 8.057 1.794 6.309 1.00 93.25 84 GLY A N 1
ATOM 632 C CA . GLY A 1 84 ? 9.053 0.841 6.796 1.00 93.25 84 GLY A CA 1
ATOM 633 C C . GLY A 1 84 ? 10.308 1.468 7.405 1.00 93.25 84 GLY A C 1
ATOM 634 O O . GLY A 1 84 ? 11.038 0.778 8.110 1.00 93.25 84 GLY A O 1
ATOM 635 N N . ILE A 1 85 ? 10.566 2.763 7.178 1.00 91.19 85 ILE A N 1
ATOM 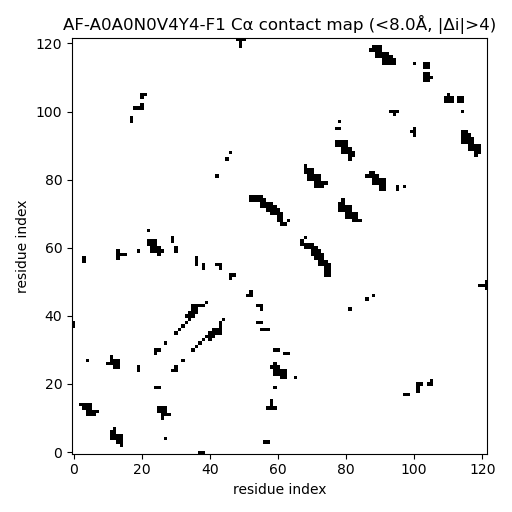636 C CA . ILE A 1 85 ? 11.687 3.477 7.815 1.00 91.19 85 ILE A CA 1
ATOM 637 C C . ILE A 1 85 ? 11.308 3.908 9.235 1.00 91.19 85 ILE A C 1
ATOM 639 O O . ILE A 1 85 ? 12.111 3.784 10.157 1.00 91.19 85 ILE A O 1
ATOM 643 N N . GLU A 1 86 ? 10.094 4.428 9.410 1.00 90.31 86 GLU A N 1
ATOM 644 C CA . GLU A 1 86 ? 9.627 4.983 10.688 1.00 90.31 86 GLU A CA 1
ATOM 645 C C . GLU A 1 86 ? 8.866 3.966 11.550 1.00 90.31 86 GLU A C 1
ATOM 647 O O . GLU A 1 86 ? 8.669 4.201 12.740 1.00 90.31 86 GLU A O 1
ATOM 652 N N . GLY A 1 87 ? 8.423 2.847 10.969 1.00 90.25 87 GLY A N 1
ATOM 653 C CA . GLY A 1 87 ? 7.548 1.885 11.642 1.00 90.25 87 GLY A CA 1
ATOM 654 C C . GLY A 1 87 ? 6.134 2.424 11.888 1.00 90.25 87 GLY A C 1
ATOM 655 O O . GLY A 1 87 ? 5.438 1.950 12.787 1.00 90.25 87 GLY A O 1
ATOM 656 N N . SER A 1 88 ? 5.712 3.440 11.131 1.00 91.19 88 SER A N 1
ATOM 657 C CA . SER A 1 88 ? 4.429 4.120 11.306 1.00 91.19 88 SER A CA 1
ATOM 658 C C . SER A 1 88 ? 3.346 3.562 10.383 1.00 91.19 88 SER A C 1
ATOM 660 O O . SER A 1 88 ? 3.603 3.170 9.239 1.00 91.19 88 SER A O 1
ATOM 662 N N . LEU A 1 89 ? 2.117 3.526 10.905 1.00 95.00 89 LEU A N 1
ATOM 663 C CA . LEU A 1 89 ? 0.913 3.121 10.187 1.00 95.00 89 LEU A CA 1
ATOM 664 C C . LEU A 1 89 ? -0.062 4.288 10.071 1.00 95.00 89 LEU A C 1
ATOM 666 O O . LEU A 1 89 ? -0.383 4.959 11.053 1.00 95.00 89 LEU A O 1
ATOM 670 N N . TYR A 1 90 ? -0.572 4.483 8.860 1.00 95.56 90 TYR A N 1
ATOM 671 C CA . TYR A 1 90 ? -1.562 5.506 8.564 1.00 95.56 90 TYR A CA 1
ATOM 672 C C . TYR A 1 90 ? -2.757 4.872 7.872 1.00 95.56 90 TYR A C 1
ATOM 674 O O . TYR A 1 90 ? -2.618 4.251 6.818 1.00 95.56 90 TYR A O 1
ATOM 682 N N . LYS A 1 91 ? -3.946 5.046 8.436 1.00 97.12 91 LYS A N 1
ATOM 683 C CA . LYS A 1 91 ? -5.185 4.608 7.803 1.00 97.12 91 LYS A CA 1
ATOM 684 C C . LYS A 1 91 ? -5.574 5.575 6.695 1.00 97.12 91 LYS A C 1
ATOM 686 O O . LYS A 1 91 ? -5.670 6.774 6.942 1.00 97.12 91 LYS A O 1
ATOM 691 N N . VAL A 1 92 ? -5.867 5.067 5.502 1.00 97.94 92 VAL A N 1
ATOM 692 C CA . VAL A 1 92 ? -6.424 5.876 4.411 1.00 97.94 92 VAL A CA 1
ATOM 693 C C . VAL A 1 92 ? -7.923 6.060 4.645 1.00 97.94 92 VAL A C 1
ATOM 695 O O . VAL A 1 92 ? -8.677 5.088 4.731 1.00 97.94 92 VAL A O 1
ATOM 698 N N . LYS A 1 93 ? -8.356 7.314 4.779 1.00 97.25 93 LYS A N 1
ATOM 699 C CA . LYS A 1 93 ? -9.756 7.704 4.989 1.00 97.25 93 LYS A CA 1
ATOM 700 C C . LYS A 1 93 ? -10.442 7.983 3.667 1.00 97.25 93 LYS A C 1
ATOM 702 O O . LYS A 1 93 ? -11.509 7.430 3.421 1.00 97.25 93 LYS A O 1
ATOM 707 N N . GLU A 1 94 ? -9.804 8.782 2.816 1.00 96.00 94 GLU A N 1
ATOM 708 C CA . GLU A 1 94 ? -10.322 9.133 1.499 1.00 96.00 94 GLU A CA 1
ATOM 709 C C . GLU A 1 94 ? -9.193 9.264 0.457 1.00 96.00 94 GLU A C 1
ATOM 711 O O . GLU A 1 94 ? -8.167 9.896 0.732 1.00 96.00 94 GLU A O 1
ATOM 716 N N . PRO A 1 95 ? -9.381 8.709 -0.755 1.00 96.00 95 PRO A N 1
ATOM 717 C CA . PRO A 1 95 ? -10.431 7.749 -1.109 1.00 96.00 95 PRO A CA 1
ATOM 718 C C . PRO A 1 95 ? -10.237 6.400 -0.389 1.00 96.00 95 PRO A C 1
ATOM 720 O O . PRO A 1 95 ? -9.113 5.987 -0.136 1.00 96.00 95 PRO A O 1
ATOM 723 N N . ASN A 1 96 ? -11.328 5.694 -0.078 1.00 88.50 96 ASN A N 1
ATOM 724 C CA . ASN A 1 96 ? -11.285 4.388 0.612 1.00 88.50 96 ASN A CA 1
ATOM 725 C C . ASN A 1 96 ? -11.348 3.158 -0.320 1.00 88.50 96 ASN A C 1
ATOM 727 O O . ASN A 1 96 ? -11.263 2.025 0.152 1.00 88.50 96 ASN A O 1
ATOM 731 N N . ASP A 1 97 ? -11.458 3.380 -1.629 1.00 95.62 97 ASP A N 1
ATOM 732 C CA . ASP A 1 97 ? -11.445 2.360 -2.680 1.00 95.62 97 ASP A CA 1
ATOM 733 C C . ASP A 1 97 ? -10.046 2.240 -3.307 1.00 95.62 97 ASP A C 1
ATOM 735 O O . ASP A 1 97 ? -9.427 3.256 -3.629 1.00 95.62 97 ASP A O 1
ATOM 739 N N . LEU A 1 98 ? -9.560 1.010 -3.519 1.00 98.06 98 LEU A N 1
ATOM 740 C CA . LEU A 1 98 ? -8.191 0.761 -3.983 1.00 98.06 98 LEU A CA 1
ATOM 741 C C . LEU A 1 98 ? -7.893 1.414 -5.338 1.00 98.06 98 LEU A C 1
ATOM 743 O O . LEU A 1 98 ? -6.839 2.027 -5.504 1.00 98.06 98 LEU A O 1
ATOM 747 N N . GLN A 1 99 ? -8.820 1.318 -6.295 1.00 98.31 99 GLN A N 1
ATOM 748 C CA . GLN A 1 99 ? -8.643 1.897 -7.627 1.00 98.31 99 GLN A CA 1
ATOM 749 C C . GLN A 1 99 ? -8.497 3.421 -7.532 1.00 98.31 99 GLN A C 1
ATOM 751 O O . GLN A 1 99 ? -7.568 3.995 -8.099 1.00 98.31 99 GLN A O 1
ATOM 756 N N . LYS A 1 100 ? -9.350 4.082 -6.743 1.00 98.19 100 LYS A N 1
ATOM 757 C CA . LYS A 1 100 ? -9.266 5.534 -6.519 1.00 98.19 100 LYS A CA 1
ATOM 758 C C . LYS A 1 100 ? -8.017 5.961 -5.748 1.00 98.19 100 LYS A C 1
ATOM 760 O O . LYS A 1 100 ? -7.499 7.051 -6.003 1.00 98.19 100 LYS A O 1
ATOM 765 N N . ILE A 1 101 ? -7.529 5.141 -4.814 1.00 98.50 101 ILE A N 1
ATOM 766 C CA . ILE A 1 101 ? -6.248 5.381 -4.131 1.00 98.50 101 ILE A CA 1
ATOM 767 C C . ILE A 1 101 ? -5.123 5.399 -5.167 1.00 98.50 101 ILE A C 1
ATOM 769 O O . ILE A 1 101 ? -4.384 6.379 -5.238 1.00 98.50 101 ILE A O 1
ATOM 773 N N . VAL A 1 102 ? -5.039 4.372 -6.018 1.00 98.44 102 VAL A N 1
ATOM 774 C CA . VAL A 1 102 ? -4.027 4.290 -7.083 1.00 98.44 102 VAL A CA 1
ATOM 775 C C . VAL A 1 102 ? -4.128 5.473 -8.047 1.00 98.44 102 VAL A C 1
ATOM 777 O O . VAL A 1 102 ? -3.116 6.099 -8.353 1.00 98.44 102 VAL A O 1
ATOM 780 N N . GLU A 1 103 ? -5.334 5.834 -8.485 1.00 98.25 103 GLU A N 1
ATOM 781 C CA . GLU A 1 103 ? -5.557 6.999 -9.351 1.00 98.25 103 GLU A CA 1
ATOM 782 C C . GLU A 1 103 ? -5.098 8.308 -8.697 1.00 98.25 103 GLU A C 1
ATOM 784 O O . GLU A 1 103 ? -4.512 9.159 -9.362 1.00 98.25 103 GLU A O 1
ATOM 789 N N . THR A 1 104 ? -5.318 8.461 -7.388 1.00 98.25 104 THR A N 1
ATOM 790 C CA . THR A 1 104 ? -4.879 9.641 -6.629 1.00 98.25 104 THR A CA 1
ATOM 791 C C . THR A 1 104 ? -3.358 9.704 -6.512 1.00 98.25 104 THR A C 1
ATOM 793 O O . THR A 1 104 ? -2.781 10.773 -6.713 1.00 98.25 104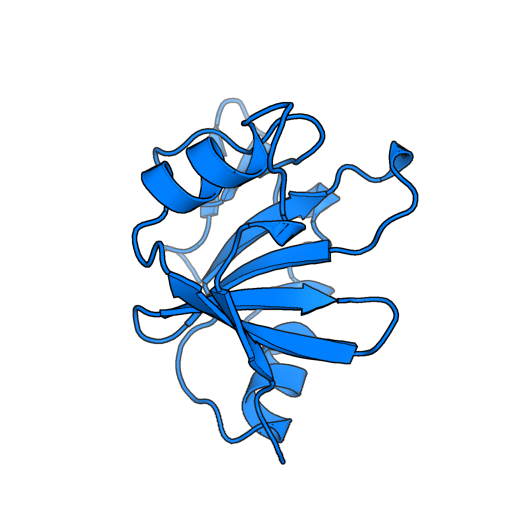 THR A O 1
ATOM 796 N N . ILE A 1 105 ? -2.701 8.572 -6.236 1.00 97.75 105 ILE A N 1
ATOM 797 C CA . ILE A 1 105 ? -1.234 8.480 -6.181 1.00 97.75 105 ILE A CA 1
ATOM 798 C C . ILE A 1 105 ? -0.620 8.772 -7.559 1.00 97.75 105 ILE A C 1
ATOM 800 O O . ILE A 1 105 ? 0.393 9.461 -7.640 1.00 97.75 105 ILE A O 1
ATOM 804 N N . ASN A 1 106 ? -1.249 8.305 -8.639 1.00 97.94 106 ASN A N 1
ATOM 805 C CA . ASN A 1 106 ? -0.766 8.505 -10.008 1.00 97.94 106 ASN A CA 1
ATOM 806 C C . ASN A 1 106 ? -1.036 9.902 -10.578 1.00 97.94 106 ASN A C 1
ATOM 808 O O . ASN A 1 106 ? -0.472 10.252 -11.617 1.00 97.94 106 ASN A O 1
ATOM 812 N N . ASP A 1 107 ? -1.904 10.696 -9.950 1.00 97.44 107 ASP A N 1
ATOM 813 C CA . ASP A 1 107 ? -2.217 12.041 -10.422 1.00 97.44 107 ASP A CA 1
ATOM 814 C C . ASP A 1 107 ? -0.987 12.959 -10.244 1.00 97.44 107 ASP A C 1
ATOM 816 O O . ASP A 1 107 ? -0.564 13.216 -9.110 1.00 97.44 107 ASP A O 1
ATOM 820 N N . PRO A 1 108 ? -0.424 13.502 -11.344 1.00 93.25 108 PRO A N 1
ATOM 821 C CA . PRO A 1 108 ? 0.838 14.244 -11.326 1.00 93.25 108 PRO A CA 1
ATOM 822 C C . PRO A 1 108 ? 0.768 15.568 -10.554 1.00 93.25 108 PRO A C 1
ATOM 824 O O . PRO A 1 108 ? 1.807 16.150 -10.249 1.00 93.25 108 PRO A O 1
ATOM 827 N N . ASN A 1 109 ? -0.434 16.061 -10.239 1.00 95.31 109 ASN A N 1
ATOM 828 C CA . ASN A 1 109 ? -0.628 17.287 -9.463 1.00 95.31 109 ASN A CA 1
ATOM 829 C C . ASN A 1 109 ? -0.938 17.015 -7.983 1.00 95.31 109 ASN A C 1
ATOM 831 O O . ASN A 1 109 ? -1.022 17.960 -7.198 1.00 95.31 109 ASN A O 1
ATOM 835 N N . LYS A 1 110 ? -1.148 15.749 -7.607 1.00 93.12 110 LYS A N 1
ATOM 836 C CA . LYS 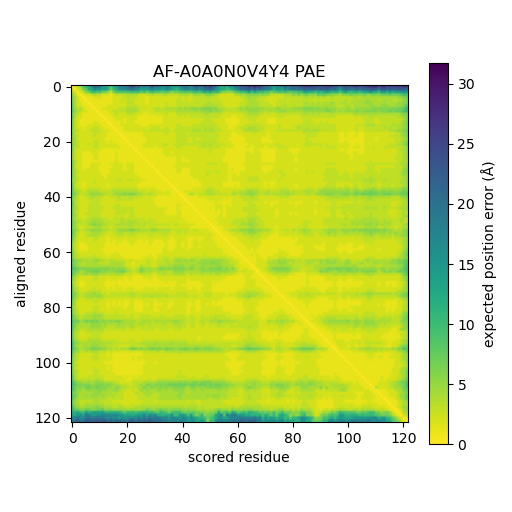A 1 110 ? -1.596 15.336 -6.273 1.00 93.12 110 LYS A CA 1
ATOM 837 C C . LYS A 1 110 ? -0.582 14.424 -5.592 1.00 93.12 110 LYS A C 1
ATOM 839 O O . LYS A 1 110 ? 0.012 14.812 -4.583 1.00 93.12 110 LYS A O 1
ATOM 844 N N . GLY A 1 111 ? -0.387 13.224 -6.138 1.00 93.56 111 GLY A N 1
ATOM 845 C CA . GLY A 1 111 ? 0.390 12.161 -5.511 1.00 93.56 111 GLY A CA 1
ATOM 846 C C . GLY A 1 111 ? -0.170 11.704 -4.158 1.00 93.56 111 GLY A C 1
ATOM 847 O O . GLY A 1 111 ? -1.291 12.035 -3.767 1.00 93.56 111 GLY A O 1
ATOM 848 N N . MET A 1 112 ? 0.657 10.987 -3.388 1.00 93.31 112 MET A N 1
ATOM 849 C CA . MET A 1 112 ? 0.293 10.480 -2.052 1.00 93.31 112 MET A CA 1
ATOM 850 C C . MET A 1 112 ? -0.197 11.563 -1.080 1.00 93.31 112 MET A C 1
ATOM 852 O O . MET A 1 112 ? -0.989 11.276 -0.191 1.00 93.31 112 MET A O 1
ATOM 856 N N . ARG A 1 113 ? 0.252 12.816 -1.238 1.00 93.75 113 ARG A N 1
ATOM 857 C CA . ARG A 1 113 ? -0.124 13.934 -0.352 1.00 93.75 113 ARG A CA 1
ATOM 858 C C . ARG A 1 113 ? -1.606 14.299 -0.416 1.00 93.75 113 ARG A C 1
ATOM 860 O O . ARG A 1 113 ? -2.074 15.028 0.450 1.00 93.75 113 ARG A O 1
ATOM 867 N N . ALA A 1 114 ? -2.315 13.846 -1.447 1.00 96.06 114 ALA A N 1
ATOM 868 C CA . ALA A 1 114 ? -3.749 14.063 -1.579 1.00 96.06 114 ALA A CA 1
ATOM 869 C C . ALA A 1 114 ? -4.597 12.975 -0.907 1.00 96.06 114 ALA A C 1
ATOM 871 O O . ALA A 1 114 ? -5.820 13.100 -0.908 1.00 96.06 114 ALA A O 1
ATOM 872 N N . LEU A 1 115 ? -3.977 11.928 -0.353 1.00 96.19 115 LEU A N 1
ATOM 873 C CA . LEU A 1 115 ? -4.682 10.971 0.488 1.00 96.19 115 LEU A CA 1
ATOM 874 C C . LEU A 1 115 ? -5.013 11.633 1.827 1.00 96.19 115 LEU A C 1
ATOM 876 O O . LEU A 1 115 ? -4.134 12.182 2.494 1.00 96.19 115 LEU A O 1
ATOM 880 N N . GLU A 1 116 ? -6.274 11.552 2.238 1.00 96.38 116 GLU A N 1
ATOM 881 C CA . GLU A 1 116 ? -6.639 11.850 3.616 1.00 96.38 116 GLU A CA 1
ATOM 882 C C . GLU A 1 116 ? -6.241 10.650 4.472 1.00 96.38 116 GLU A C 1
ATOM 884 O O . GLU A 1 116 ? -6.768 9.549 4.292 1.00 96.38 116 GLU A O 1
ATOM 889 N N . ILE A 1 117 ? -5.288 10.858 5.379 1.00 95.25 117 ILE A N 1
ATOM 890 C CA . ILE A 1 117 ? -4.754 9.808 6.240 1.00 95.25 117 ILE A CA 1
ATOM 891 C C . ILE A 1 117 ? -4.910 10.162 7.716 1.00 95.25 117 ILE A C 1
ATOM 893 O O . ILE A 1 117 ? -4.770 11.317 8.117 1.00 95.25 117 ILE A O 1
ATOM 897 N N . GLU A 1 118 ? -5.172 9.144 8.525 1.00 93.12 118 GLU A N 1
ATOM 898 C CA . GLU A 1 118 ? -5.249 9.232 9.980 1.00 93.12 118 GLU A CA 1
ATOM 899 C C . GLU A 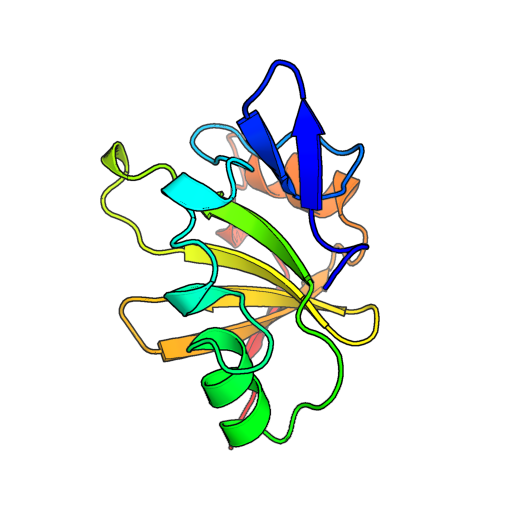1 118 ? -4.103 8.418 10.584 1.00 93.12 118 GLU A C 1
ATOM 901 O O . GLU A 1 118 ? -3.884 7.268 10.202 1.00 93.12 118 GLU A O 1
ATOM 906 N N . ILE A 1 119 ? -3.346 9.031 11.496 1.00 85.50 119 ILE A N 1
ATOM 907 C CA . ILE A 1 119 ? -2.304 8.334 12.255 1.00 85.50 119 ILE A CA 1
ATOM 908 C C . ILE A 1 119 ? -3.009 7.384 13.217 1.00 85.50 119 ILE A C 1
ATOM 910 O O . ILE A 1 119 ? -3.816 7.835 14.031 1.00 85.50 119 ILE A O 1
ATOM 914 N N . GLU A 1 120 ? -2.694 6.095 13.149 1.00 79.19 120 GLU A N 1
ATOM 915 C CA . GLU A 1 120 ? -3.120 5.172 14.197 1.00 79.19 120 GLU A CA 1
ATOM 916 C C . GLU A 1 120 ? -2.293 5.495 15.454 1.00 79.19 120 GLU A C 1
ATOM 918 O O . GLU A 1 120 ? -1.077 5.651 15.379 1.00 79.19 120 GLU A O 1
ATOM 923 N N . ALA A 1 121 ? -2.933 5.687 16.605 1.00 68.31 121 ALA A N 1
ATOM 924 C CA . ALA A 1 121 ? -2.239 5.952 17.866 1.00 68.31 121 ALA A CA 1
ATOM 925 C C . ALA A 1 121 ? -2.255 4.691 18.738 1.00 68.31 121 ALA A C 1
ATOM 927 O O . ALA A 1 121 ? -3.267 3.993 18.780 1.00 68.31 121 ALA A O 1
ATOM 928 N N . LEU A 1 122 ? -1.131 4.423 19.413 1.00 58.06 122 LEU A N 1
ATOM 929 C CA . LEU A 1 122 ? -0.992 3.363 20.423 1.00 58.06 122 LEU A CA 1
ATOM 930 C C . LEU A 1 122 ? -1.932 3.576 21.620 1.00 58.06 122 LEU A C 1
ATOM 932 O O . LEU A 1 122 ? -2.105 4.748 22.036 1.00 58.06 122 LEU A O 1
#

pLDDT: mean 93.89, std 7.07, range [52.75, 98.62]

Radius of gyration: 13.43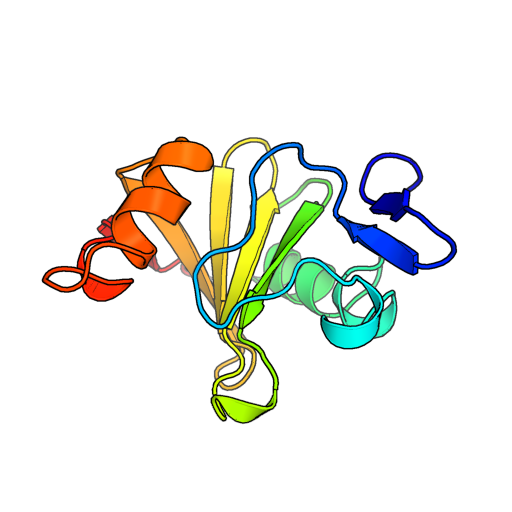 Å; Cα contacts (8 Å, |Δi|>4): 222; chains: 1; bounding box: 27×36×36 Å

Foldseek 3Di:
DVQQWDDDPNFIFGNDPADAAVQKGRGQVQLVHCCQQNPPHPVVVLCVVLVADAHKRFDMFGGVVVVFGWGWIDGPLWIWIAGPVVSWIKTFPPPRDPNVCRVQLNPPVGHPNVTDIDTRDD

Secondary structure (DSSP, 8-state):
-TTSEEEETTEEEES-SSPPPTTEE-BTTTTTHHHHHSTTSHHHHHHHHTT--S-EEEEEEE-GGG---EEEEEETTEEEEEETTTTEEEEEEES-SHHHHHHHHH-TTTGGGGSEEEE---

Mean predicted aligned error: 3.22 Å

Solvent-accessible surface area (backbone atoms only — not comparable to full-atom values): 6827 Å² total; per-residue (Å²): 115,81,75,40,45,41,78,55,97,91,39,53,22,32,58,66,94,68,74,57,38,83,72,34,36,36,44,35,65,83,61,47,31,59,63,33,60,26,95,85,5,53,53,46,52,52,40,44,67,54,73,46,75,72,66,66,30,59,50,34,23,45,33,76,90,75,76,53,53,42,31,38,31,36,43,77,92,39,42,33,42,38,34,69,82,79,75,45,52,30,39,44,65,38,60,70,47,70,66,55,38,32,54,40,43,55,33,92,90,51,23,70,80,64,50,42,67,43,76,70,67,116

Organism: Fusarium langsethiae (NCBI:txid179993)